Protein AF-T1DAV9-F1 (afdb_monomer_lite)

InterPro domains:
  IPR000185 Protein translocase subunit SecA [PTHR30612] (1-66)
  IPR011115 SecA DEAD-like, N-terminal [PF07517] (1-66)
  IPR014018 SecA motor DEAD [PS51196] (1-68)
  IPR027417 P-loop containing nucleoside triphosphate hydrolase [G3DSA:3.40.50.300] (1-68)
  IPR027417 P-loop containing nucleoside triphosphate hydrolase [SSF52540] (1-51)

Foldseek 3Di:
DLLVVVVLVVVQVVDPDNVPRPDDDDDDDDDDPCCCVVPPVVVDDRDDDDDDPDDCVVVVVVVVVDDD

Sequence (68 aa):
TNNEFGFDYLRDNMKYELDQFAQRPLNYAIVDEVDSILIDESRTPLIISGPSEESTDLYERIDRIIPR

Secondary structure (DSSP, 8-state):
-HHHHHHHHHHHTT-SSGGG-SPPPP-----SSHHIIIIIGGGS-----------THHHHHHHTTS--

pLDDT: mean 92.01, std 7.59, range [66.88, 97.75]

Radius of gyration: 19.56 Å; chains: 1; bounding box: 37×17×54 Å

Organism: NCBI:txid410659

Structure (mmCIF, N/CA/C/O backbone):
data_AF-T1DAV9-F1
#
_entry.id   AF-T1DAV9-F1
#
loop_
_atom_site.group_PDB
_atom_site.id
_atom_site.type_symbol
_atom_site.label_atom_id
_atom_site.label_alt_id
_atom_site.label_comp_id
_atom_site.label_asym_id
_atom_site.label_entity_id
_atom_site.label_seq_id
_atom_site.pdbx_PDB_ins_code
_atom_site.Cartn_x
_atom_site.Cartn_y
_atom_site.Cartn_z
_atom_site.occupancy
_atom_site.B_iso_or_equiv
_atom_site.auth_seq_id
_atom_site.auth_comp_id
_atom_site.auth_asym_id
_atom_site.auth_atom_id
_atom_site.pdbx_PDB_model_num
ATOM 1 N N . THR A 1 1 ? 5.022 7.119 -8.939 1.00 87.44 1 THR A N 1
ATOM 2 C CA . THR A 1 1 ? 6.235 6.872 -8.115 1.00 87.44 1 THR A CA 1
ATOM 3 C C . THR A 1 1 ? 6.128 5.510 -7.430 1.00 87.44 1 THR A C 1
ATOM 5 O O . THR A 1 1 ? 5.073 4.889 -7.535 1.00 87.44 1 THR A O 1
ATOM 8 N N . ASN A 1 2 ? 7.177 5.001 -6.766 1.00 92.88 2 ASN A N 1
ATOM 9 C CA . ASN A 1 2 ? 7.128 3.730 -6.012 1.00 92.88 2 ASN A CA 1
ATOM 10 C C . ASN A 1 2 ? 6.002 3.725 -4.957 1.00 92.88 2 ASN A C 1
ATOM 12 O O . ASN A 1 2 ? 5.229 2.770 -4.886 1.00 92.88 2 ASN A O 1
ATOM 16 N N . ASN A 1 3 ? 5.860 4.828 -4.212 1.00 95.06 3 ASN A N 1
ATOM 17 C CA . ASN A 1 3 ? 4.839 4.991 -3.177 1.00 95.06 3 ASN A CA 1
ATOM 18 C C . ASN A 1 3 ? 3.422 4.998 -3.754 1.00 95.06 3 ASN A C 1
ATOM 20 O O . ASN A 1 3 ? 2.550 4.313 -3.232 1.00 95.06 3 ASN A O 1
ATOM 24 N N . GLU A 1 4 ? 3.184 5.721 -4.851 1.00 95.69 4 GLU A N 1
ATOM 25 C CA . GLU A 1 4 ? 1.872 5.728 -5.516 1.00 95.69 4 GLU A CA 1
ATOM 26 C C . GLU A 1 4 ? 1.483 4.334 -6.007 1.00 95.69 4 GLU A C 1
ATOM 28 O O . GLU A 1 4 ? 0.363 3.895 -5.767 1.00 95.69 4 GLU A O 1
ATOM 33 N N . PHE A 1 5 ? 2.421 3.609 -6.626 1.00 96.19 5 PHE A N 1
ATOM 34 C CA . PHE A 1 5 ? 2.160 2.254 -7.104 1.00 96.19 5 PHE A CA 1
ATOM 35 C C . PHE A 1 5 ? 1.829 1.300 -5.950 1.00 96.19 5 PHE A C 1
ATOM 37 O O . PHE A 1 5 ? 0.892 0.509 -6.041 1.00 96.19 5 PHE A O 1
ATOM 44 N N . GLY A 1 6 ? 2.557 1.393 -4.836 1.00 96.44 6 GLY A N 1
ATOM 45 C CA . GLY A 1 6 ? 2.242 0.616 -3.641 1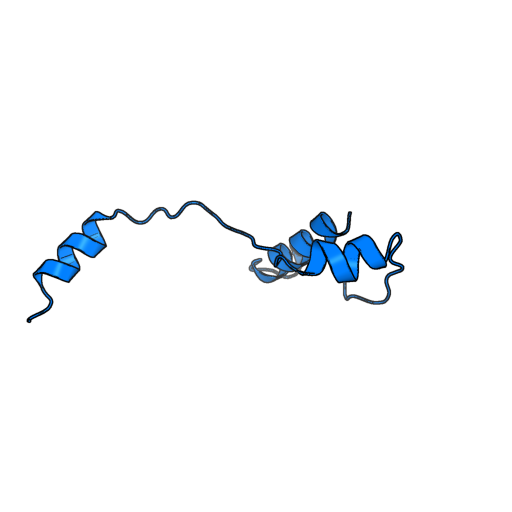.00 96.44 6 GLY A CA 1
ATOM 46 C C . GLY A 1 6 ? 0.887 0.996 -3.033 1.00 96.44 6 GLY A C 1
ATOM 47 O O . GLY A 1 6 ? 0.113 0.116 -2.660 1.00 96.44 6 GLY A O 1
ATOM 48 N N . PHE A 1 7 ? 0.552 2.287 -2.971 1.00 97.56 7 PHE A N 1
ATOM 49 C CA . PHE A 1 7 ? -0.715 2.745 -2.399 1.00 97.56 7 PHE A CA 1
ATOM 50 C C . PHE A 1 7 ? -1.915 2.411 -3.277 1.00 97.56 7 PHE A C 1
ATOM 52 O O . PHE A 1 7 ? -2.977 2.104 -2.745 1.00 97.56 7 PHE A O 1
ATOM 59 N N . ASP A 1 8 ? -1.775 2.441 -4.599 1.00 96.56 8 ASP A N 1
ATOM 60 C CA . ASP A 1 8 ? -2.806 1.961 -5.520 1.00 96.56 8 ASP A CA 1
ATOM 61 C C . ASP A 1 8 ? -3.100 0.482 -5.282 1.00 96.56 8 ASP A C 1
ATOM 63 O O . ASP A 1 8 ? -4.263 0.107 -5.156 1.00 96.56 8 ASP A O 1
ATOM 67 N N . TYR A 1 9 ? -2.058 -0.333 -5.106 1.00 96.75 9 TYR A N 1
ATOM 68 C CA . TYR A 1 9 ? -2.216 -1.751 -4.800 1.00 96.75 9 TYR A CA 1
ATOM 69 C C . TYR A 1 9 ? -2.920 -1.962 -3.453 1.00 96.75 9 TYR A C 1
ATOM 71 O O . TYR A 1 9 ? -3.871 -2.739 -3.357 1.00 96.75 9 TYR A O 1
ATOM 79 N N . LEU A 1 10 ? -2.500 -1.246 -2.406 1.00 97.00 10 LEU A N 1
ATOM 80 C CA . LEU A 1 10 ? -3.148 -1.322 -1.094 1.00 97.00 10 LEU A CA 1
ATOM 81 C C . LEU A 1 10 ? -4.614 -0.865 -1.151 1.00 97.00 10 LEU A C 1
ATOM 83 O O . LEU A 1 10 ? -5.474 -1.506 -0.555 1.00 97.00 10 LEU A O 1
ATOM 87 N N . ARG A 1 11 ? -4.920 0.207 -1.895 1.00 96.50 11 ARG A N 1
ATOM 88 C CA . ARG A 1 11 ? -6.292 0.704 -2.083 1.00 96.50 11 ARG A CA 1
ATOM 89 C C . ARG A 1 11 ? -7.163 -0.267 -2.861 1.00 96.50 11 ARG A C 1
ATOM 91 O O . ARG A 1 11 ? -8.318 -0.442 -2.488 1.00 96.50 11 ARG A O 1
ATOM 98 N N . ASP A 1 12 ? -6.632 -0.901 -3.899 1.00 96.69 12 ASP A N 1
ATOM 99 C CA .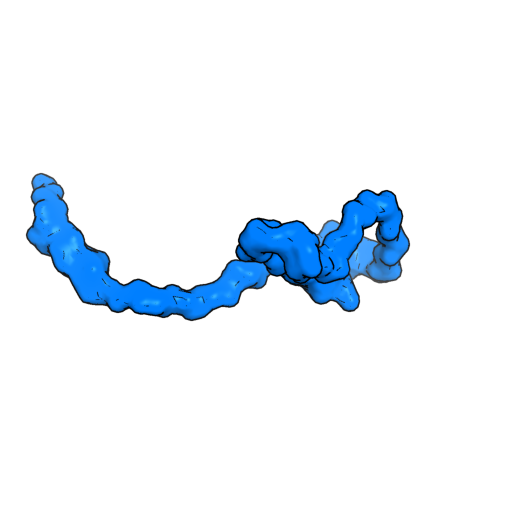 ASP A 1 12 ? -7.367 -1.902 -4.674 1.00 96.69 12 ASP A CA 1
ATOM 100 C C . ASP A 1 12 ? -7.795 -3.089 -3.806 1.00 96.69 12 ASP A C 1
ATOM 102 O O . ASP A 1 12 ? -8.927 -3.549 -3.909 1.00 96.69 12 ASP A O 1
ATOM 106 N N . ASN A 1 13 ? -6.959 -3.497 -2.849 1.00 95.06 13 ASN A N 1
ATOM 107 C CA . ASN A 1 13 ? -7.284 -4.566 -1.899 1.00 95.06 13 ASN A CA 1
ATOM 108 C C . ASN A 1 13 ? -8.281 -4.162 -0.791 1.00 95.06 13 ASN A C 1
ATOM 110 O O . ASN A 1 13 ? -8.625 -4.992 0.049 1.00 95.06 13 ASN A O 1
ATOM 114 N N . MET A 1 14 ? -8.761 -2.916 -0.781 1.00 94.50 14 MET A N 1
ATOM 115 C CA . MET A 1 14 ? -9.833 -2.449 0.108 1.00 94.50 14 MET A CA 1
ATOM 116 C C . MET A 1 14 ? -11.141 -2.134 -0.641 1.00 94.50 14 MET A C 1
ATOM 118 O O . MET A 1 14 ? -12.119 -1.736 -0.008 1.00 94.50 14 MET A O 1
ATOM 122 N N . LYS A 1 15 ? -11.176 -2.261 -1.976 1.00 94.31 15 LYS A N 1
ATOM 123 C CA . LYS A 1 15 ? -12.378 -2.005 -2.788 1.00 94.31 15 LYS A CA 1
ATOM 124 C C . LYS A 1 15 ? -13.335 -3.193 -2.730 1.00 94.31 15 LYS A C 1
ATOM 126 O O . LYS A 1 15 ? -12.912 -4.338 -2.604 1.00 94.31 15 LYS A O 1
ATOM 131 N N . TYR A 1 16 ? -14.630 -2.908 -2.848 1.00 95.38 16 TYR A N 1
ATOM 132 C CA . TYR A 1 16 ? -15.675 -3.935 -2.801 1.00 95.38 16 TYR A CA 1
ATOM 133 C C . TYR A 1 16 ? -15.887 -4.632 -4.147 1.00 95.38 16 TYR A C 1
ATOM 135 O O . TYR A 1 16 ? -16.243 -5.805 -4.171 1.00 95.38 16 TYR A O 1
ATOM 143 N N . GLU A 1 17 ? -15.647 -3.926 -5.253 1.00 95.75 17 GLU A N 1
ATOM 144 C CA . GLU A 1 17 ? -15.932 -4.404 -6.606 1.00 95.75 17 GLU A CA 1
ATOM 145 C C . GLU A 1 17 ? -14.684 -4.335 -7.494 1.00 95.75 17 GLU A C 1
ATOM 147 O O . GLU A 1 17 ? -13.860 -3.423 -7.380 1.00 95.75 17 GLU A O 1
ATOM 152 N N . LEU A 1 18 ? -14.550 -5.306 -8.403 1.00 92.31 18 LEU A N 1
ATOM 153 C CA . LEU A 1 18 ? -13.385 -5.434 -9.288 1.00 92.31 18 LEU A CA 1
ATOM 154 C C . LEU A 1 18 ? -13.300 -4.326 -10.344 1.00 92.31 18 LEU A C 1
ATOM 156 O O . LEU A 1 18 ? -12.206 -3.960 -10.764 1.00 92.31 18 LEU A O 1
ATOM 160 N N . ASP A 1 19 ? -14.436 -3.788 -10.783 1.00 95.25 19 ASP A N 1
ATOM 161 C CA . ASP A 1 19 ? -14.500 -2.708 -11.776 1.00 95.25 19 ASP A CA 1
ATOM 162 C C . ASP A 1 19 ? -13.938 -1.378 -11.248 1.00 95.25 19 ASP A C 1
ATOM 164 O O . ASP A 1 19 ? -13.590 -0.491 -12.026 1.00 95.25 19 ASP A O 1
ATOM 168 N N . GLN A 1 20 ? -13.800 -1.256 -9.928 1.00 95.06 20 GLN A N 1
ATOM 169 C CA . GLN A 1 20 ? -13.219 -0.093 -9.277 1.00 95.06 20 GLN A CA 1
ATOM 170 C C . GLN A 1 20 ? -11.688 -0.147 -9.227 1.00 95.06 20 GLN A C 1
ATOM 172 O O . GLN A 1 20 ? -11.079 0.851 -8.836 1.00 95.06 20 GLN A O 1
ATOM 177 N N . PHE A 1 21 ? -11.050 -1.274 -9.560 1.00 96.38 21 PHE A N 1
ATOM 178 C CA . PHE A 1 21 ? -9.600 -1.451 -9.429 1.00 96.38 21 PHE A CA 1
ATOM 179 C C . PHE A 1 21 ? -8.845 -0.491 -10.353 1.00 96.38 21 PHE A C 1
ATOM 181 O O . PHE A 1 21 ? -9.204 -0.300 -11.514 1.00 96.38 21 PHE A O 1
ATOM 188 N N . ALA A 1 22 ? -7.789 0.130 -9.828 1.00 94.44 22 ALA A N 1
ATOM 189 C CA . ALA A 1 22 ? -6.921 1.002 -10.612 1.00 94.44 22 ALA A CA 1
ATOM 190 C C . ALA A 1 22 ? -5.823 0.197 -11.325 1.00 94.44 22 ALA A C 1
ATOM 192 O O . ALA A 1 22 ? -5.402 0.550 -12.429 1.00 94.44 22 ALA A O 1
ATOM 193 N N . GLN A 1 23 ? -5.364 -0.892 -10.705 1.00 95.88 23 GLN A N 1
ATOM 194 C CA . GLN A 1 23 ? -4.323 -1.758 -11.230 1.00 95.88 23 GLN A CA 1
ATOM 195 C C . GLN A 1 23 ? -4.888 -2.972 -11.966 1.00 95.88 23 GLN A C 1
ATOM 197 O O . GLN A 1 23 ? -5.872 -3.599 -11.581 1.00 95.88 23 GLN A O 1
ATOM 202 N N . ARG A 1 24 ? -4.179 -3.348 -13.029 1.00 94.50 24 ARG A N 1
ATOM 203 C CA . ARG A 1 24 ? -4.305 -4.645 -13.707 1.00 94.50 24 ARG A CA 1
ATOM 204 C C . ARG A 1 24 ? -3.340 -5.666 -13.076 1.00 94.50 24 ARG A C 1
ATOM 206 O O . ARG A 1 24 ? -2.465 -5.256 -12.312 1.00 94.50 24 ARG A O 1
ATOM 213 N N . PRO A 1 25 ? -3.405 -6.964 -13.439 1.00 95.12 25 PRO A N 1
ATOM 214 C CA . PRO A 1 25 ? -2.440 -7.952 -12.962 1.00 95.12 25 PRO A CA 1
ATOM 215 C C . PRO A 1 25 ? -0.985 -7.511 -13.170 1.00 95.12 25 PRO A C 1
ATOM 217 O O . PRO A 1 25 ? -0.607 -7.060 -14.258 1.00 95.12 25 PRO A O 1
ATOM 220 N N . LEU A 1 26 ? -0.178 -7.652 -12.116 1.00 96.69 26 LEU A N 1
ATOM 221 C CA . LEU A 1 26 ? 1.242 -7.307 -12.121 1.00 96.69 26 LEU A CA 1
ATOM 222 C C . LEU A 1 26 ? 1.991 -8.227 -13.094 1.00 96.69 26 LEU A C 1
ATOM 224 O O . LEU A 1 26 ? 1.852 -9.446 -13.031 1.00 96.69 26 LEU A O 1
ATOM 228 N N . ASN A 1 27 ? 2.773 -7.644 -14.002 1.00 97.19 27 ASN A N 1
ATOM 229 C CA . ASN A 1 27 ? 3.509 -8.391 -15.027 1.00 97.19 27 ASN A CA 1
ATOM 230 C C . ASN A 1 27 ? 5.021 -8.245 -14.829 1.00 97.19 27 ASN A C 1
ATOM 232 O O . ASN A 1 27 ? 5.703 -9.206 -14.489 1.00 97.19 27 ASN A O 1
ATOM 236 N N . TYR A 1 28 ? 5.532 -7.028 -15.001 1.00 97.50 28 TYR A N 1
ATOM 237 C CA . TYR A 1 28 ? 6.946 -6.711 -14.863 1.00 97.50 28 TYR A CA 1
ATOM 238 C C . TYR A 1 28 ? 7.114 -5.239 -14.478 1.00 97.50 28 TYR A C 1
ATOM 240 O O . TYR A 1 28 ? 6.279 -4.408 -14.843 1.00 97.50 28 TYR A O 1
ATOM 248 N N . ALA A 1 29 ? 8.191 -4.925 -13.757 1.00 96.25 29 ALA A N 1
ATOM 249 C CA . ALA A 1 29 ? 8.566 -3.569 -13.380 1.00 96.25 29 ALA A CA 1
ATOM 250 C C . ALA A 1 29 ? 10.083 -3.392 -13.515 1.00 96.25 29 ALA A C 1
ATOM 252 O O . ALA A 1 29 ? 10.853 -4.277 -13.142 1.00 96.25 29 ALA A O 1
ATOM 253 N N . ILE A 1 30 ? 10.495 -2.235 -14.029 1.00 97.31 30 ILE A N 1
ATOM 254 C CA . ILE A 1 30 ? 11.879 -1.761 -13.964 1.00 97.31 30 ILE A CA 1
ATOM 255 C C . ILE A 1 30 ? 11.911 -0.708 -12.866 1.00 97.31 30 ILE A C 1
ATOM 257 O O . ILE A 1 30 ? 11.098 0.215 -12.876 1.00 97.31 30 ILE A O 1
ATOM 261 N N . VAL A 1 31 ? 12.828 -0.874 -11.921 1.00 96.44 31 VAL A N 1
ATOM 262 C CA . VAL A 1 31 ? 13.003 0.040 -10.794 1.00 96.44 31 VAL A CA 1
ATOM 263 C C . VAL A 1 31 ? 14.292 0.812 -11.027 1.00 96.44 31 VAL A C 1
ATOM 265 O O . VAL A 1 31 ? 15.363 0.209 -11.086 1.00 96.44 31 VAL A O 1
ATOM 268 N N . ASP A 1 32 ? 14.165 2.122 -11.205 1.00 97.75 32 ASP A N 1
ATOM 269 C CA . ASP A 1 32 ? 15.303 3.041 -11.177 1.00 97.75 32 ASP A CA 1
ATOM 270 C C . ASP A 1 32 ? 15.699 3.330 -9.720 1.00 97.75 32 ASP A C 1
ATOM 272 O O . ASP A 1 32 ? 14.855 3.202 -8.831 1.00 97.75 32 ASP A O 1
ATOM 276 N N . GLU A 1 33 ? 16.966 3.674 -9.473 1.00 96.94 33 GLU A N 1
ATOM 277 C CA . GLU A 1 33 ? 17.511 3.910 -8.118 1.00 96.94 33 GLU A CA 1
ATOM 278 C C . GLU A 1 33 ? 17.204 2.760 -7.129 1.00 96.94 33 GLU A C 1
ATOM 280 O O . GLU A 1 33 ? 16.647 2.935 -6.043 1.00 96.94 33 GLU A O 1
ATOM 285 N N . VAL A 1 34 ? 17.520 1.527 -7.537 1.00 96.81 34 VAL A N 1
ATOM 286 C CA . VAL A 1 34 ? 17.114 0.299 -6.829 1.00 96.81 34 VAL A CA 1
ATOM 287 C C . VAL A 1 34 ? 17.600 0.214 -5.378 1.00 96.81 34 VAL A C 1
ATOM 289 O O . VAL A 1 34 ? 16.924 -0.384 -4.541 1.00 96.81 34 VAL A O 1
ATOM 292 N N . ASP A 1 35 ? 18.756 0.795 -5.074 1.00 97.25 35 ASP A N 1
ATOM 293 C CA . ASP A 1 35 ? 19.309 0.875 -3.727 1.00 97.25 35 ASP A CA 1
ATOM 294 C C . ASP A 1 35 ? 18.451 1.773 -2.831 1.00 97.25 35 ASP A C 1
ATOM 296 O O . ASP A 1 35 ? 18.008 1.321 -1.773 1.00 97.25 35 ASP A O 1
ATOM 300 N N . SER A 1 36 ? 18.096 2.971 -3.296 1.00 96.62 36 SER A N 1
ATOM 301 C CA . SER A 1 36 ? 17.178 3.864 -2.582 1.00 96.62 36 SER A CA 1
ATOM 302 C C . SER A 1 36 ? 15.842 3.174 -2.276 1.00 96.62 36 SER A C 1
ATOM 304 O O . SER A 1 36 ? 15.369 3.187 -1.138 1.00 96.62 36 SER A O 1
ATOM 306 N N . ILE A 1 37 ? 15.250 2.499 -3.267 1.00 96.56 37 ILE A N 1
ATOM 307 C CA . ILE A 1 37 ? 13.895 1.941 -3.146 1.00 96.56 37 ILE A CA 1
ATOM 308 C C . ILE A 1 37 ? 13.861 0.633 -2.343 1.00 96.56 37 ILE A C 1
ATOM 310 O O . ILE A 1 37 ? 13.025 0.470 -1.453 1.00 96.56 37 ILE A O 1
ATOM 314 N N . LEU A 1 38 ? 14.735 -0.328 -2.655 1.00 96.69 38 LEU A N 1
ATOM 315 C CA . LEU A 1 38 ? 14.659 -1.681 -2.088 1.00 96.69 38 LEU A CA 1
ATOM 316 C C . LEU A 1 38 ? 15.525 -1.878 -0.842 1.00 96.69 38 LEU A C 1
ATOM 318 O O . LEU A 1 38 ? 15.326 -2.876 -0.145 1.00 96.69 38 LEU A O 1
ATOM 322 N N . ILE A 1 39 ? 16.428 -0.947 -0.521 1.00 96.12 39 ILE A N 1
ATOM 323 C CA . ILE A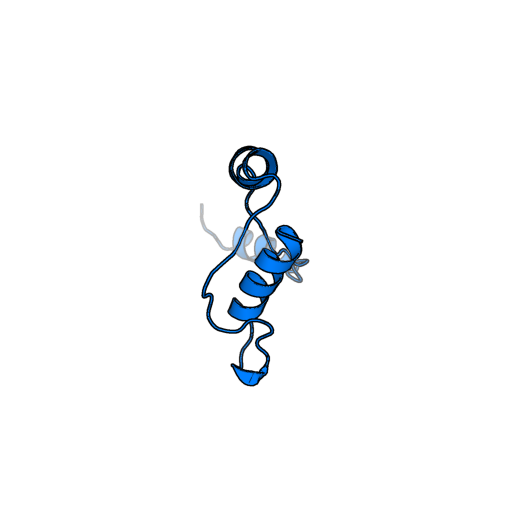 1 39 ? 17.260 -0.998 0.691 1.00 96.12 39 ILE A CA 1
ATOM 324 C C . ILE A 1 39 ? 16.836 0.087 1.674 1.00 96.12 39 ILE A C 1
ATOM 326 O O . ILE A 1 39 ? 16.533 -0.221 2.826 1.00 96.12 39 ILE A O 1
ATOM 330 N N . ASP A 1 40 ? 16.828 1.349 1.246 1.00 95.69 40 ASP A N 1
ATOM 331 C CA . ASP A 1 40 ? 16.659 2.457 2.182 1.00 95.69 40 ASP A CA 1
ATOM 332 C C . ASP A 1 40 ? 15.199 2.713 2.547 1.00 95.69 40 ASP A C 1
ATOM 334 O O . ASP A 1 40 ? 14.874 2.740 3.741 1.00 95.69 40 ASP A O 1
ATOM 338 N N . GLU A 1 41 ? 14.328 2.876 1.550 1.00 96.88 41 GLU A N 1
ATOM 339 C CA . GLU A 1 41 ? 12.904 3.166 1.747 1.00 96.88 41 GLU A CA 1
ATOM 340 C C . GLU A 1 41 ? 12.114 1.941 2.228 1.00 96.88 41 GLU A C 1
ATOM 342 O O . GLU A 1 41 ? 11.209 2.074 3.052 1.00 96.88 41 GLU A O 1
ATOM 347 N N . SER A 1 42 ? 12.503 0.730 1.811 1.00 95.12 42 SER A N 1
ATOM 348 C CA . SER A 1 42 ? 11.823 -0.525 2.178 1.00 95.12 42 SER A CA 1
ATOM 349 C C . SER A 1 42 ? 11.851 -0.858 3.678 1.00 95.12 42 SER A C 1
ATOM 351 O O . SER A 1 42 ? 11.115 -1.738 4.131 1.00 95.12 42 SER A O 1
ATOM 353 N N . ARG A 1 43 ? 12.666 -0.150 4.476 1.00 97.19 43 ARG A N 1
ATOM 354 C CA . ARG A 1 43 ? 12.742 -0.321 5.938 1.00 97.19 43 ARG A CA 1
ATOM 355 C C . ARG A 1 43 ? 11.475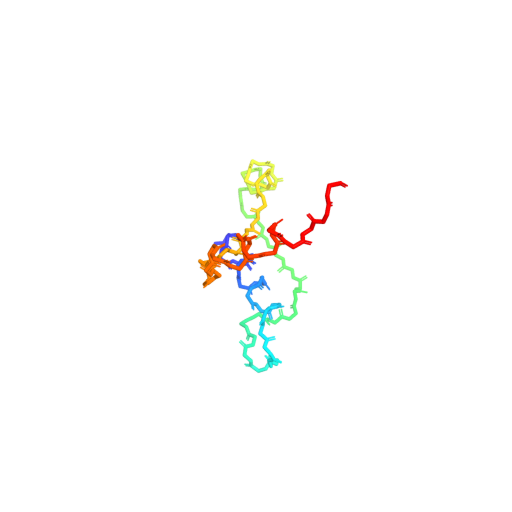 0.116 6.665 1.00 97.19 43 ARG A C 1
ATOM 357 O O . ARG A 1 43 ? 11.237 -0.347 7.779 1.00 97.19 43 ARG A O 1
ATOM 364 N N . THR A 1 44 ? 10.688 1.008 6.065 1.00 95.50 44 THR A N 1
ATOM 365 C CA . THR A 1 44 ? 9.412 1.464 6.625 1.00 95.50 44 THR A CA 1
ATOM 366 C C . THR A 1 44 ? 8.273 0.912 5.769 1.00 95.50 44 THR A C 1
ATOM 368 O O . THR A 1 44 ? 8.279 1.121 4.558 1.00 95.50 44 THR A O 1
ATOM 371 N N . PRO A 1 45 ? 7.288 0.204 6.349 1.00 96.56 45 PRO A N 1
ATOM 372 C CA . PRO A 1 45 ? 6.183 -0.339 5.572 1.00 96.56 45 PRO A CA 1
ATOM 373 C C . PRO A 1 45 ? 5.286 0.772 5.016 1.00 96.56 45 PRO A C 1
ATOM 375 O O . PRO A 1 45 ? 5.078 1.807 5.651 1.00 96.56 45 PRO A O 1
ATOM 378 N N . LEU A 1 46 ? 4.688 0.510 3.855 1.00 96.06 46 LEU A N 1
ATOM 379 C CA . LEU A 1 46 ? 3.668 1.374 3.276 1.00 96.06 46 LEU A CA 1
ATOM 380 C C . LEU A 1 46 ? 2.323 1.124 3.977 1.00 96.06 46 LEU A C 1
ATOM 382 O O . LEU A 1 46 ? 1.802 0.011 3.938 1.00 96.06 46 LEU A O 1
ATOM 386 N N . ILE A 1 47 ? 1.774 2.144 4.640 1.00 95.75 47 ILE A N 1
ATOM 387 C CA . ILE A 1 47 ? 0.578 2.020 5.489 1.00 95.75 47 ILE A CA 1
ATOM 388 C C . ILE A 1 47 ? -0.502 2.993 5.024 1.00 95.75 47 ILE A C 1
ATOM 390 O O . ILE A 1 47 ? -0.244 4.189 4.898 1.00 95.75 47 ILE A O 1
ATOM 394 N N . ILE A 1 48 ? -1.729 2.494 4.854 1.00 94.31 48 ILE A N 1
ATOM 395 C CA . ILE A 1 48 ? -2.927 3.336 4.783 1.00 94.31 48 ILE A CA 1
ATOM 396 C C . ILE A 1 48 ? -3.532 3.410 6.183 1.00 94.31 48 ILE A C 1
ATOM 398 O O . ILE A 1 48 ? -3.933 2.393 6.745 1.00 94.31 48 ILE A O 1
ATOM 402 N N . SER A 1 49 ? -3.598 4.615 6.740 1.00 91.50 49 SER A N 1
ATOM 403 C CA . SER A 1 49 ? -4.305 4.904 7.984 1.00 91.50 49 SER A CA 1
ATOM 404 C C . SER A 1 49 ? -5.469 5.855 7.715 1.00 91.50 49 SER A C 1
ATOM 406 O O . SER A 1 49 ? -5.446 6.656 6.780 1.00 91.50 49 SER A O 1
ATOM 408 N N . GLY A 1 50 ? -6.504 5.752 8.540 1.00 87.75 50 GLY A N 1
ATOM 409 C CA . GLY A 1 50 ? -7.627 6.680 8.574 1.00 87.75 50 GLY A CA 1
ATOM 410 C C . GLY A 1 50 ? -7.896 7.099 10.017 1.00 87.75 50 GLY A C 1
ATOM 411 O O . GLY A 1 50 ? -7.508 6.373 10.939 1.00 87.75 50 GLY A O 1
ATOM 412 N N . PRO A 1 51 ? -8.519 8.265 10.243 1.00 85.00 51 PRO A N 1
ATOM 413 C CA . PRO A 1 51 ? -8.978 8.627 11.576 1.00 85.00 51 PRO A CA 1
ATOM 414 C C . PRO A 1 51 ? -9.956 7.561 12.085 1.00 85.00 51 PRO A C 1
ATOM 416 O O . PRO A 1 51 ? -10.811 7.092 11.335 1.00 85.00 51 PRO A O 1
ATOM 419 N N . SER A 1 52 ? -9.825 7.174 13.354 1.00 76.31 52 SER A N 1
ATOM 420 C CA . SER A 1 52 ? -10.845 6.354 14.005 1.00 76.31 52 SER A CA 1
ATOM 421 C C . SER A 1 52 ? -12.023 7.244 14.392 1.00 76.31 52 SER A C 1
ATOM 423 O O . SER A 1 52 ? -11.823 8.307 14.979 1.00 76.31 52 SER A O 1
ATOM 425 N N . GLU A 1 53 ? -13.240 6.807 14.073 1.00 69.19 53 GLU A N 1
ATOM 426 C CA . GLU A 1 53 ? -14.479 7.443 14.537 1.00 69.19 53 GLU A CA 1
ATOM 427 C C . GLU A 1 53 ? -14.928 6.924 15.918 1.00 69.19 53 GLU A C 1
ATOM 429 O O . GLU A 1 53 ? -15.960 7.358 16.431 1.00 69.19 53 GLU A O 1
ATOM 434 N N . GLU A 1 54 ? -14.190 6.000 16.547 1.00 66.88 54 GLU A N 1
ATOM 435 C CA . GLU A 1 54 ? -14.602 5.447 17.840 1.00 66.88 54 GLU A CA 1
ATOM 436 C C . GLU A 1 54 ? -14.519 6.480 18.970 1.00 66.88 54 GLU A C 1
ATOM 438 O O . GLU A 1 54 ? -13.461 7.022 19.295 1.00 66.88 54 GLU A O 1
ATOM 443 N N . SER A 1 55 ? -15.657 6.691 19.633 1.00 67.62 55 SER A N 1
ATOM 444 C CA . SER A 1 55 ? -15.745 7.423 20.889 1.00 67.62 55 SER A CA 1
ATOM 445 C C . SER A 1 55 ? -15.053 6.629 21.999 1.00 67.62 55 SER A C 1
ATOM 447 O O . SER A 1 55 ? -15.499 5.528 22.342 1.00 67.62 55 SER A O 1
ATOM 449 N N . THR A 1 56 ? -14.018 7.209 22.606 1.00 78.12 56 THR A N 1
ATOM 450 C CA . TH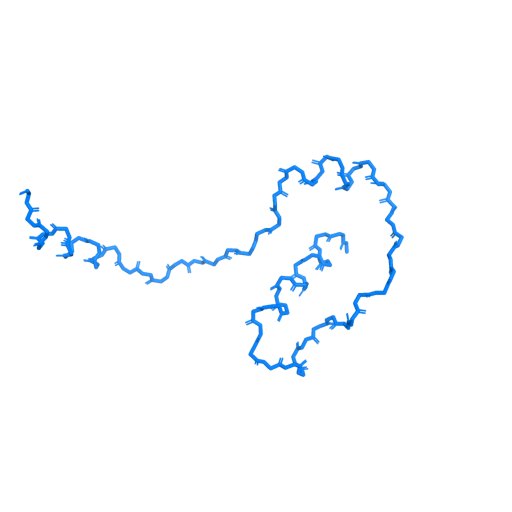R A 1 56 ? -13.312 6.686 23.791 1.00 78.12 56 THR A CA 1
ATOM 451 C C . THR A 1 56 ? -14.270 6.213 24.899 1.00 78.12 56 THR A C 1
ATOM 453 O O . THR A 1 56 ? -13.971 5.268 25.625 1.00 78.12 56 THR A O 1
ATOM 456 N N . ASP A 1 57 ? -15.471 6.793 24.959 1.00 83.69 57 ASP A N 1
ATOM 457 C CA . ASP A 1 57 ? -16.595 6.423 25.821 1.00 83.69 57 ASP A CA 1
ATOM 458 C C . ASP A 1 57 ? -16.906 4.917 25.869 1.00 83.69 57 ASP A C 1
ATOM 460 O O . ASP A 1 57 ? -17.310 4.407 26.917 1.00 83.69 57 ASP A O 1
ATOM 464 N N . LEU A 1 58 ? -16.761 4.187 24.755 1.00 85.69 58 LEU A N 1
ATOM 465 C CA . LEU A 1 58 ? -17.047 2.749 24.732 1.00 85.69 58 LEU A CA 1
ATOM 466 C C . LEU A 1 58 ? -16.003 1.969 25.544 1.00 85.69 58 LEU A C 1
ATOM 468 O O . LEU A 1 58 ? -16.368 1.093 26.331 1.00 85.69 58 LEU A O 1
ATOM 472 N N . TYR A 1 59 ? -14.726 2.338 25.407 1.00 87.56 59 TYR A N 1
ATOM 473 C CA . TYR A 1 59 ? -13.628 1.750 26.173 1.00 87.56 59 TYR A CA 1
ATOM 474 C C . TYR A 1 59 ? -13.815 2.005 27.673 1.00 87.56 59 TYR A C 1
ATOM 476 O O . TYR A 1 59 ? -13.701 1.073 28.469 1.00 87.56 59 TYR A O 1
ATOM 484 N N . GLU A 1 60 ? -14.211 3.223 28.060 1.00 88.12 60 GLU A N 1
ATOM 485 C CA . GLU A 1 60 ? -14.489 3.555 29.465 1.00 88.12 60 GLU A CA 1
ATOM 486 C C . GLU A 1 60 ? -15.671 2.771 30.049 1.00 88.12 60 GLU A C 1
ATOM 488 O O . GLU A 1 60 ? -15.664 2.401 31.226 1.00 88.12 60 GLU A O 1
ATOM 493 N N . ARG A 1 61 ? -16.720 2.524 29.254 1.00 89.75 61 ARG A N 1
ATOM 494 C CA . ARG A 1 61 ? -17.890 1.756 29.707 1.00 89.75 61 ARG A CA 1
ATOM 495 C C . ARG A 1 61 ? -17.561 0.284 29.916 1.00 89.75 61 ARG A C 1
ATOM 497 O O . ARG A 1 61 ? -18.050 -0.295 30.882 1.00 89.75 61 ARG A O 1
ATOM 504 N N . ILE A 1 62 ? -16.760 -0.307 29.031 1.00 89.75 62 ILE A N 1
ATOM 505 C CA . ILE A 1 62 ? -16.372 -1.719 29.124 1.00 89.75 62 ILE A CA 1
ATOM 506 C C . ILE A 1 62 ? -15.448 -1.944 30.326 1.00 89.75 62 ILE A C 1
ATOM 508 O O . ILE A 1 62 ? -15.683 -2.886 31.081 1.00 89.75 62 ILE A O 1
ATOM 512 N N . ASP A 1 63 ? -14.474 -1.058 30.564 1.00 90.50 63 ASP A N 1
ATOM 513 C CA . ASP A 1 63 ? -13.545 -1.155 31.704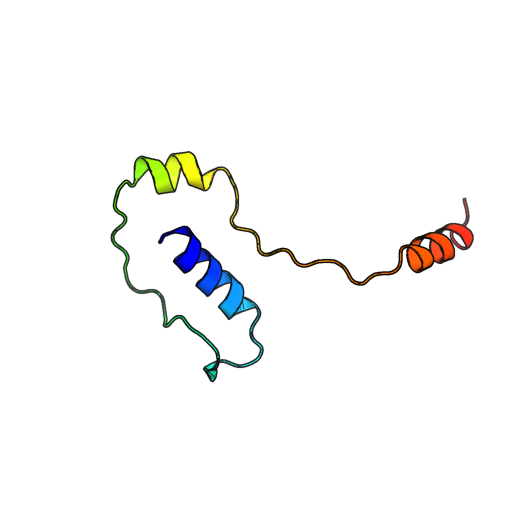 1.00 90.50 63 ASP A CA 1
ATOM 514 C C . ASP A 1 63 ? -14.280 -1.240 33.054 1.00 90.50 63 ASP A C 1
ATOM 516 O O . ASP A 1 63 ? -13.939 -2.045 33.917 1.00 90.50 63 ASP A O 1
ATOM 520 N N . ARG A 1 64 ? -15.388 -0.502 33.204 1.00 90.56 64 ARG A N 1
ATOM 521 C CA . ARG A 1 64 ? -16.217 -0.531 34.424 1.00 90.56 64 ARG A CA 1
ATOM 522 C C . ARG A 1 64 ? -16.933 -1.860 34.674 1.00 90.56 64 ARG A C 1
ATOM 524 O O . ARG A 1 64 ? -17.402 -2.078 35.790 1.00 90.56 64 ARG A O 1
ATOM 531 N N . ILE A 1 65 ? -17.089 -2.704 33.655 1.00 92.19 65 ILE A N 1
ATOM 532 C CA . ILE A 1 65 ? -17.850 -3.961 33.730 1.00 92.19 65 ILE A CA 1
ATOM 533 C C . ILE A 1 65 ? -16.914 -5.166 33.916 1.00 92.19 65 ILE A C 1
ATOM 535 O O . ILE A 1 65 ? -17.363 -6.202 34.407 1.00 92.19 65 ILE A O 1
ATOM 539 N N . ILE A 1 66 ? -15.623 -5.050 33.574 1.00 90.06 66 ILE A N 1
ATOM 540 C CA . ILE A 1 66 ? -14.657 -6.144 33.737 1.00 90.06 66 ILE A CA 1
ATOM 541 C C . ILE A 1 66 ? -14.329 -6.342 35.233 1.00 90.06 66 ILE A C 1
ATOM 543 O O . ILE A 1 66 ? -13.817 -5.426 35.879 1.00 90.06 66 ILE A O 1
ATOM 547 N N . PRO A 1 67 ? -14.607 -7.526 35.816 1.00 79.00 67 PRO A N 1
ATOM 548 C CA . PRO A 1 67 ? -14.230 -7.833 37.195 1.00 79.00 67 PRO A CA 1
ATOM 549 C C . PRO A 1 67 ? -12.706 -7.945 37.347 1.00 79.00 67 PRO A C 1
ATOM 551 O O . PRO A 1 67 ? -12.028 -8.413 36.432 1.00 79.00 67 PRO A O 1
ATOM 554 N N . ARG A 1 68 ? -12.184 -7.545 38.513 1.00 69.44 68 ARG A N 1
ATOM 555 C CA . ARG A 1 68 ? -10.766 -7.683 38.888 1.00 69.44 68 ARG A CA 1
ATOM 556 C C . ARG A 1 68 ? -10.356 -9.120 39.187 1.00 69.44 68 ARG A C 1
ATOM 558 O O . ARG A 1 68 ? -11.160 -9.830 39.831 1.00 69.44 68 ARG A O 1
#